Protein AF-A0A970XVB3-F1 (afdb_monomer)

Solvent-accessible surface area (backbone atoms only — not comparable to full-atom values): 9659 Å² total; per-residue (Å²): 111,74,56,43,78,69,25,50,72,41,44,72,73,45,61,89,85,42,56,71,61,54,51,52,35,52,51,44,24,73,74,69,75,44,43,60,65,70,60,77,75,90,72,83,69,67,99,52,98,75,75,55,73,45,78,40,66,60,68,68,61,43,51,53,51,50,45,50,49,49,54,46,42,54,75,75,38,48,50,60,55,37,53,58,39,48,77,71,47,30,77,76,34,91,58,68,32,67,34,86,47,48,40,34,36,51,36,32,75,71,66,78,41,52,68,70,54,27,49,54,50,34,32,54,51,48,55,57,48,51,53,49,49,59,63,58,54,62,78,52,78,87,37,51,76,40,58,69,87,44,84,63,48,69,56,55,50,30,49,74,58,70,66,59,131

Radius of gyration: 21.3 Å; Cα contacts (8 Å, |Δi|>4): 127; chains: 1; bounding box: 53×34×57 Å

Mean predicted aligned error: 7.41 Å

Sequence (165 aa):
RRLGEYDPAAAERIDARNGRRIVRALEVIAVTGEPFSAQLPEQEEWWRPTAVVLVERERAELVAALDARVVEMWRDGLVAETAALVEAGLQEASTAGKAIGYAQAARQLRGECTEAEAIAEAQLLTRKYARRQVSWFRRYDAALRLPAGEPLGAERVLDFAGLAG

Nearest PDB structures (foldseek):
  3d3q-assembly2_B  TM=6.680E-01  e=9.298E-08  Staphylococcus epidermidis ATCC 12228
  3d3q-assembly1_A  TM=6.468E-01  e=1.108E-07  Staphylococcus epidermidis ATCC 12228
  2zm5-assembly1_A  TM=8.422E-01  e=1.215E-06  Escherichia coli K-12
  3exa-assembly1_A  TM=6.823E-01  e=1.215E-06  Halalkalibacterium halodurans
  2qgn-assembly1_A  TM=7.561E-01  e=2.944E-04  Halalkalibacterium halodurans C-125

Secondary structure (DSSP, 8-state):
-HHHHH-HHHHHHS-TT-HHHHHHHHHHHHHHSS-TT---------SS----EEEE--HHHHHHHHHHHHHHHHHTTHHHHHHHHHHTTTTT-TTGGGSTTHHHHHHHHTTSS-HHHHHHHHHHHHHHHHHHHHHHHTT-TTSEEEETT-TTHHHHHHHHTT---

Foldseek 3Di:
DVLCVQAVPQVVVDDPVPVVSSVVQVVCCVVPVHGSVVDDPPPVDDPDQDAAAAADEDLVVVLVVLLVVLVVCVVVQLLVVLVVVVVVVQCVDPPRCPDQSSVLSVCCVVVVDPPVVSSVVSSVVSSVVVVVVVVVCVVCPVHHYHYVPDPCPVVVSCVSSVNDD

Structure (mmCIF, N/CA/C/O backbone):
data_AF-A0A970XVB3-F1
#
_entry.id   AF-A0A970XVB3-F1
#
loop_
_atom_site.group_PDB
_atom_site.id
_atom_site.type_symbol
_atom_site.label_atom_id
_atom_site.label_alt_id
_atom_site.label_comp_id
_atom_site.label_asym_id
_atom_site.label_entity_id
_atom_site.label_seq_id
_atom_site.pdbx_PDB_ins_code
_atom_site.Cartn_x
_atom_site.Cartn_y
_atom_site.Cartn_z
_atom_site.occupancy
_atom_site.B_iso_or_equiv
_atom_site.auth_seq_id
_atom_site.auth_comp_id
_atom_site.auth_asym_id
_atom_site.auth_atom_id
_atom_site.pdbx_PDB_model_num
ATOM 1 N N . ARG A 1 1 ? 30.795 -0.927 8.601 1.00 66.44 1 ARG A N 1
ATOM 2 C CA . ARG A 1 1 ? 32.142 -1.487 8.874 1.00 66.44 1 ARG A CA 1
ATOM 3 C C . ARG A 1 1 ? 32.195 -2.949 8.473 1.00 66.44 1 ARG A C 1
ATOM 5 O O . ARG A 1 1 ? 32.679 -3.176 7.384 1.00 66.44 1 ARG A O 1
ATOM 12 N N . ARG A 1 2 ? 31.565 -3.879 9.207 1.00 83.31 2 ARG A N 1
ATOM 13 C CA . ARG A 1 2 ? 31.610 -5.321 8.888 1.00 83.31 2 ARG A CA 1
ATOM 14 C C . ARG A 1 2 ? 31.263 -5.672 7.433 1.00 83.31 2 ARG A C 1
ATOM 16 O O . ARG A 1 2 ? 32.036 -6.364 6.805 1.00 83.31 2 ARG A O 1
ATOM 23 N N . LEU A 1 3 ? 30.177 -5.143 6.855 1.00 86.56 3 LEU A N 1
ATOM 24 C CA . LEU A 1 3 ? 29.839 -5.414 5.443 1.00 86.56 3 LEU A CA 1
ATOM 25 C C . LEU A 1 3 ? 30.962 -5.037 4.460 1.00 86.56 3 LEU A C 1
ATOM 27 O O . LEU A 1 3 ? 31.175 -5.763 3.505 1.00 86.56 3 LEU A O 1
ATOM 31 N N . GLY A 1 4 ? 31.708 -3.959 4.712 1.00 87.50 4 GLY A N 1
ATOM 32 C CA . GLY A 1 4 ? 32.789 -3.526 3.820 1.00 87.50 4 GLY A CA 1
ATOM 33 C C . GLY A 1 4 ? 34.010 -4.445 3.828 1.00 87.50 4 GLY A C 1
ATOM 34 O O . GLY A 1 4 ? 34.802 -4.381 2.902 1.00 87.50 4 GLY A O 1
ATOM 35 N N . GLU A 1 5 ? 34.157 -5.307 4.837 1.00 89.69 5 GLU A N 1
ATOM 36 C CA . GLU A 1 5 ? 35.227 -6.314 4.882 1.00 89.69 5 GLU A CA 1
ATOM 37 C C . GLU A 1 5 ? 34.922 -7.503 3.963 1.00 89.69 5 GLU A C 1
ATOM 39 O O . GLU A 1 5 ? 35.840 -8.109 3.423 1.00 89.69 5 GLU A O 1
ATOM 44 N N . TYR A 1 6 ? 33.637 -7.821 3.773 1.00 87.00 6 TYR A N 1
ATOM 45 C CA . TYR A 1 6 ? 33.192 -8.967 2.974 1.00 87.00 6 TYR A CA 1
ATOM 46 C C . TYR A 1 6 ? 32.687 -8.565 1.583 1.00 87.00 6 TYR A C 1
ATOM 48 O O . TYR A 1 6 ? 32.722 -9.368 0.659 1.00 87.00 6 TYR A O 1
ATOM 56 N N . ASP A 1 7 ? 32.191 -7.336 1.432 1.00 90.25 7 ASP A N 1
ATOM 57 C CA . ASP A 1 7 ? 31.615 -6.823 0.193 1.00 90.25 7 ASP A CA 1
ATOM 58 C C . ASP A 1 7 ? 31.683 -5.280 0.135 1.00 90.25 7 ASP A C 1
ATOM 60 O O . ASP A 1 7 ? 30.708 -4.584 0.467 1.00 90.25 7 ASP A O 1
ATOM 64 N N . PRO A 1 8 ? 32.836 -4.715 -0.278 1.00 90.62 8 PRO A N 1
ATOM 65 C CA . PRO A 1 8 ? 33.020 -3.270 -0.414 1.00 90.62 8 PRO A CA 1
ATOM 66 C C . PRO A 1 8 ? 31.982 -2.620 -1.340 1.00 90.62 8 PRO A C 1
ATOM 68 O O . PRO A 1 8 ? 31.418 -1.577 -1.007 1.00 90.62 8 PRO A O 1
ATOM 71 N N . ALA A 1 9 ? 31.652 -3.275 -2.457 1.00 88.75 9 ALA A N 1
ATOM 72 C CA . ALA A 1 9 ? 30.703 -2.761 -3.443 1.00 88.75 9 ALA A CA 1
ATOM 73 C C . ALA A 1 9 ? 29.264 -2.693 -2.900 1.00 88.75 9 ALA A C 1
ATOM 75 O O . ALA A 1 9 ? 28.502 -1.778 -3.227 1.00 88.75 9 ALA A O 1
ATOM 76 N N . ALA A 1 10 ? 28.839 -3.644 -2.064 1.00 86.62 10 ALA A N 1
ATOM 77 C CA . ALA A 1 10 ? 27.567 -3.523 -1.353 1.00 86.62 10 ALA A CA 1
ATOM 78 C C . ALA A 1 10 ? 27.622 -2.470 -0.239 1.00 86.62 10 ALA A C 1
ATOM 80 O O . ALA A 1 10 ? 26.633 -1.765 -0.037 1.00 86.62 10 ALA A O 1
ATOM 81 N N . ALA A 1 11 ? 28.750 -2.332 0.464 1.00 89.25 11 ALA A N 1
ATOM 82 C CA . ALA A 1 11 ? 28.916 -1.335 1.520 1.00 89.25 11 ALA A CA 1
ATOM 83 C C . ALA A 1 11 ? 28.856 0.114 1.005 1.00 89.25 11 ALA A C 1
ATOM 85 O O . ALA A 1 11 ? 28.348 0.976 1.717 1.00 89.25 11 ALA A O 1
ATOM 86 N N . GLU A 1 12 ? 29.313 0.374 -0.222 1.00 89.50 12 GLU A N 1
ATOM 87 C CA . GLU A 1 12 ? 29.171 1.681 -0.879 1.00 89.50 12 GLU A CA 1
ATOM 88 C C . GLU A 1 12 ? 27.731 1.957 -1.336 1.00 89.50 12 GLU A C 1
ATOM 90 O O . GLU A 1 12 ? 27.226 3.069 -1.186 1.00 89.50 12 GLU A O 1
ATOM 95 N N . ARG A 1 13 ? 27.032 0.941 -1.862 1.00 85.75 13 ARG A N 1
ATOM 96 C CA . ARG A 1 13 ? 25.658 1.092 -2.380 1.00 85.75 13 ARG A CA 1
ATOM 97 C C . ARG A 1 13 ? 24.584 1.142 -1.290 1.00 85.75 13 ARG A C 1
ATOM 99 O O . ARG A 1 13 ? 23.497 1.679 -1.516 1.00 85.75 13 ARG A O 1
ATOM 106 N N . ILE A 1 14 ? 24.819 0.521 -0.136 1.00 86.44 14 ILE A N 1
ATOM 107 C CA . ILE A 1 14 ? 23.838 0.424 0.951 1.00 86.44 14 ILE A CA 1
ATOM 108 C C . ILE A 1 14 ? 24.101 1.528 1.980 1.00 86.44 14 ILE A C 1
ATOM 110 O O . ILE A 1 14 ? 25.112 1.505 2.672 1.00 86.44 14 ILE A O 1
ATOM 114 N N . ASP A 1 15 ? 23.143 2.452 2.146 1.00 86.75 15 ASP A N 1
ATOM 115 C CA . ASP A 1 15 ? 23.198 3.471 3.208 1.00 86.75 15 ASP A CA 1
ATOM 116 C C . ASP A 1 15 ? 23.415 2.802 4.577 1.00 86.75 15 ASP A C 1
ATOM 118 O O . ASP A 1 15 ? 22.670 1.894 4.962 1.00 86.75 15 ASP A O 1
ATOM 122 N N . ALA A 1 16 ? 24.418 3.275 5.324 1.00 86.62 16 ALA A N 1
ATOM 123 C CA . ALA A 1 16 ? 24.820 2.729 6.619 1.00 86.62 16 ALA A CA 1
ATOM 124 C C . ALA A 1 16 ? 23.687 2.708 7.668 1.00 86.62 16 ALA A C 1
ATOM 126 O O . ALA A 1 16 ? 23.737 1.929 8.620 1.00 86.62 16 ALA A O 1
ATOM 127 N N . ARG A 1 17 ? 22.653 3.539 7.498 1.00 89.25 17 ARG A N 1
ATOM 128 C CA . ARG A 1 17 ? 21.462 3.596 8.360 1.00 89.25 17 ARG A CA 1
ATOM 129 C C . ARG A 1 17 ? 20.417 2.542 7.992 1.00 89.25 17 ARG A C 1
ATOM 131 O O . ARG A 1 17 ? 19.486 2.305 8.758 1.00 89.25 17 ARG A O 1
ATOM 138 N N . ASN A 1 18 ? 20.548 1.881 6.842 1.00 86.44 18 ASN A N 1
ATOM 139 C CA . ASN A 1 18 ? 19.637 0.830 6.403 1.00 86.44 18 ASN A CA 1
ATOM 140 C C . ASN A 1 18 ? 20.049 -0.534 6.979 1.00 86.44 18 ASN A C 1
ATOM 142 O O . ASN A 1 18 ? 20.464 -1.442 6.255 1.00 86.44 18 ASN A O 1
ATOM 146 N N . GLY A 1 19 ? 19.902 -0.681 8.300 1.00 89.75 19 GLY A N 1
ATOM 147 C CA . GLY A 1 19 ? 20.294 -1.891 9.031 1.00 89.75 19 GLY A CA 1
ATOM 148 C C . GLY A 1 19 ? 19.698 -3.174 8.446 1.00 89.75 19 GLY A C 1
ATOM 149 O O . GLY A 1 19 ? 20.396 -4.175 8.327 1.00 89.75 19 GLY A O 1
ATOM 150 N N . ARG A 1 20 ? 18.447 -3.130 7.968 1.00 86.50 20 ARG A N 1
ATOM 151 C CA . ARG A 1 20 ? 17.793 -4.277 7.319 1.00 86.50 20 ARG A CA 1
ATOM 152 C C . ARG A 1 20 ? 18.531 -4.735 6.056 1.00 86.50 20 ARG A C 1
ATOM 154 O O . ARG A 1 20 ? 18.709 -5.934 5.869 1.00 86.50 20 ARG A O 1
ATOM 161 N N . ARG A 1 21 ? 18.951 -3.808 5.184 1.00 86.56 21 ARG A N 1
ATOM 162 C CA . ARG A 1 21 ? 19.726 -4.160 3.980 1.00 86.56 21 ARG A CA 1
ATOM 163 C C . ARG A 1 21 ? 21.119 -4.678 4.328 1.00 86.56 21 ARG A C 1
ATOM 165 O O . ARG A 1 21 ? 21.567 -5.622 3.692 1.00 86.56 21 ARG A O 1
ATOM 172 N N . ILE A 1 22 ? 21.767 -4.100 5.339 1.00 91.25 22 ILE A N 1
ATOM 173 C CA . ILE A 1 22 ? 23.092 -4.542 5.798 1.00 91.25 22 ILE 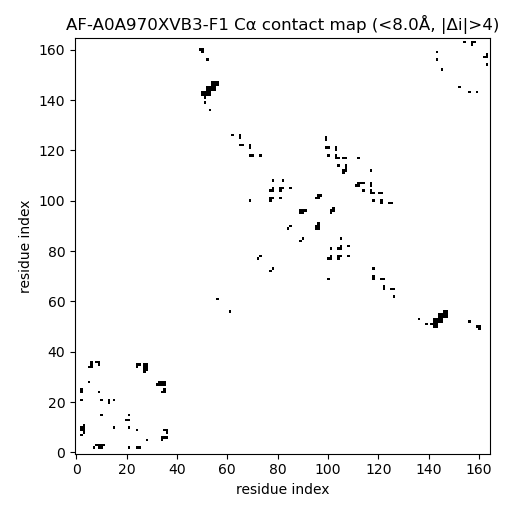A CA 1
ATOM 174 C C . ILE A 1 22 ? 23.028 -5.974 6.333 1.00 91.25 22 ILE A C 1
ATOM 176 O O . ILE A 1 22 ? 23.832 -6.809 5.930 1.00 91.25 22 ILE A O 1
ATOM 180 N N . VAL A 1 23 ? 22.056 -6.269 7.202 1.00 90.50 23 VAL A N 1
ATOM 181 C CA . VAL A 1 23 ? 21.844 -7.622 7.734 1.00 90.50 23 VAL A CA 1
ATOM 182 C C . VAL A 1 23 ? 21.565 -8.597 6.596 1.00 90.50 23 VAL A C 1
ATOM 184 O O . VAL A 1 23 ? 22.230 -9.620 6.518 1.00 90.50 23 VAL A O 1
ATOM 187 N N . ARG A 1 24 ? 20.682 -8.246 5.649 1.00 87.50 24 ARG A N 1
ATOM 188 C CA . ARG A 1 24 ? 20.390 -9.113 4.500 1.00 87.50 24 ARG A CA 1
ATOM 189 C C . ARG A 1 24 ? 21.622 -9.408 3.641 1.00 87.50 24 ARG A C 1
ATOM 191 O O . ARG A 1 24 ? 21.780 -10.534 3.182 1.00 87.50 24 ARG A O 1
ATOM 198 N N . ALA A 1 25 ? 22.478 -8.414 3.415 1.00 88.62 25 ALA A N 1
ATOM 199 C CA . ALA A 1 25 ? 23.712 -8.611 2.663 1.00 88.62 25 ALA A CA 1
ATOM 200 C C . ALA A 1 25 ? 24.654 -9.588 3.381 1.00 88.62 25 ALA A C 1
ATOM 202 O O . ALA A 1 25 ? 25.143 -10.533 2.772 1.00 88.62 25 ALA A O 1
ATOM 203 N N . LEU A 1 26 ? 24.828 -9.420 4.694 1.00 91.69 26 LEU A N 1
ATOM 204 C CA . LEU A 1 26 ? 25.633 -10.326 5.514 1.00 91.69 26 LEU A CA 1
ATOM 205 C C . LEU A 1 26 ? 25.035 -11.741 5.605 1.00 91.69 26 LEU A C 1
ATOM 207 O O . LEU A 1 26 ? 25.793 -12.702 5.593 1.00 91.69 26 LEU A O 1
ATOM 211 N N . GLU A 1 27 ? 23.707 -11.889 5.664 1.00 90.00 27 GLU A N 1
ATOM 212 C CA . GLU A 1 27 ? 23.026 -13.196 5.620 1.00 90.00 27 GLU A CA 1
ATOM 213 C C . GLU A 1 27 ? 23.320 -13.944 4.317 1.00 90.00 27 GLU A C 1
ATOM 215 O O . GLU A 1 27 ? 23.629 -15.131 4.347 1.00 90.00 27 GLU A O 1
ATOM 220 N N . VAL A 1 28 ? 23.234 -13.257 3.173 1.00 87.75 28 VAL A N 1
ATOM 221 C CA . VAL A 1 28 ? 23.519 -13.850 1.857 1.00 87.75 28 VAL A CA 1
ATOM 222 C C . VAL A 1 28 ? 24.969 -14.312 1.790 1.00 87.75 28 VAL A C 1
ATOM 224 O O . VAL A 1 28 ? 25.211 -15.457 1.419 1.00 87.75 28 VAL A O 1
ATOM 227 N N . ILE A 1 29 ? 25.910 -13.470 2.223 1.00 91.12 29 ILE A N 1
ATOM 228 C CA . ILE A 1 29 ? 27.338 -13.813 2.273 1.00 91.12 29 ILE A CA 1
ATOM 229 C C . ILE A 1 29 ? 27.571 -15.019 3.187 1.00 91.12 29 ILE A C 1
ATOM 231 O O . ILE A 1 29 ? 28.269 -15.954 2.813 1.00 91.12 29 ILE A O 1
ATOM 235 N N . ALA A 1 30 ? 26.952 -15.041 4.369 1.00 91.12 30 ALA A N 1
ATOM 236 C CA . ALA A 1 30 ? 27.111 -16.139 5.319 1.00 91.12 30 ALA A CA 1
ATOM 237 C C . ALA A 1 30 ? 26.553 -17.476 4.798 1.00 91.12 30 ALA A C 1
ATOM 239 O O . ALA A 1 30 ? 27.098 -18.524 5.127 1.00 91.12 30 ALA A O 1
ATOM 240 N N . VAL A 1 31 ? 25.472 -17.448 4.009 1.00 89.12 31 VAL A N 1
ATOM 241 C CA . VAL A 1 31 ? 24.834 -18.655 3.454 1.00 89.12 31 VAL A CA 1
ATOM 242 C C . VAL A 1 31 ? 25.525 -19.141 2.181 1.00 89.12 31 VAL A C 1
ATOM 244 O O . VAL A 1 31 ? 25.662 -20.344 1.985 1.00 89.12 31 VAL A O 1
ATOM 247 N N . THR A 1 32 ? 25.917 -18.223 1.300 1.00 86.69 32 THR A N 1
ATOM 248 C CA . THR A 1 32 ? 26.418 -18.561 -0.043 1.00 86.69 32 THR A CA 1
ATOM 249 C C . THR A 1 32 ? 27.941 -18.591 -0.131 1.00 86.69 32 THR A C 1
ATOM 251 O O . THR A 1 32 ? 28.470 -19.224 -1.035 1.00 86.69 32 THR A O 1
ATOM 254 N N . GLY A 1 33 ? 28.645 -17.915 0.782 1.00 87.44 33 GLY A N 1
ATOM 255 C CA . GLY A 1 33 ? 30.084 -17.652 0.685 1.00 87.44 33 GLY A CA 1
ATOM 256 C C . GLY A 1 33 ? 30.450 -16.556 -0.324 1.00 87.44 33 GLY A C 1
ATOM 257 O O . GLY A 1 33 ? 31.592 -16.105 -0.332 1.00 87.44 33 GLY A O 1
ATOM 258 N N . GLU A 1 34 ? 29.490 -16.097 -1.128 1.00 86.69 34 GLU A N 1
ATOM 259 C CA . GLU A 1 34 ? 29.689 -15.128 -2.203 1.00 86.69 34 GLU A CA 1
ATOM 260 C C . GLU A 1 34 ? 29.306 -13.704 -1.761 1.00 86.69 34 GLU A C 1
ATOM 262 O O . GLU A 1 34 ? 28.397 -13.533 -0.937 1.00 86.69 34 GLU A O 1
ATOM 267 N N . PRO A 1 35 ? 29.946 -12.651 -2.312 1.00 85.69 35 PRO A N 1
ATOM 268 C CA . PRO A 1 35 ? 29.548 -11.269 -2.061 1.00 85.69 35 PRO A CA 1
ATOM 269 C C . PRO A 1 35 ? 28.063 -11.035 -2.381 1.00 85.69 35 PRO A C 1
ATOM 271 O O . PRO A 1 35 ? 27.551 -11.488 -3.403 1.00 85.69 35 PRO A O 1
ATOM 274 N N . PHE A 1 36 ? 27.360 -10.246 -1.562 1.00 81.94 36 PHE A N 1
ATOM 275 C CA . PHE A 1 36 ? 25.981 -9.829 -1.857 1.00 81.94 36 PHE A CA 1
ATOM 276 C C . PHE A 1 36 ? 25.881 -9.048 -3.177 1.00 81.94 36 PHE A C 1
ATOM 278 O O . PHE A 1 36 ? 24.828 -9.013 -3.808 1.00 81.94 36 PHE A O 1
ATOM 285 N N . SER A 1 37 ? 26.967 -8.397 -3.586 1.00 80.56 37 SER A N 1
ATOM 286 C CA . SER A 1 37 ? 27.135 -7.693 -4.849 1.00 80.56 37 SER A CA 1
ATOM 287 C C . SER A 1 37 ? 27.374 -8.599 -6.049 1.00 80.56 37 SER A C 1
ATOM 289 O O . SER A 1 37 ? 27.179 -8.121 -7.163 1.00 80.56 37 SER A O 1
ATOM 291 N N . ALA A 1 38 ? 27.690 -9.884 -5.856 1.00 70.62 38 ALA A N 1
ATOM 292 C CA . ALA A 1 38 ? 27.875 -10.869 -6.924 1.00 70.62 38 ALA A CA 1
ATOM 293 C C . ALA A 1 38 ? 26.542 -11.318 -7.566 1.00 70.62 38 ALA A C 1
ATOM 295 O O . ALA A 1 38 ? 26.402 -12.454 -8.012 1.00 70.62 38 ALA A O 1
ATOM 296 N N . GLN A 1 39 ? 25.528 -10.444 -7.578 1.00 63.78 39 GLN A N 1
ATOM 297 C CA . GLN A 1 39 ? 24.205 -10.752 -8.113 1.00 63.78 39 GLN A CA 1
ATOM 298 C C . GLN A 1 39 ? 24.277 -11.196 -9.577 1.00 63.78 39 GLN A C 1
ATOM 300 O O . GLN A 1 39 ? 25.065 -10.679 -10.368 1.00 63.78 39 GLN A O 1
ATOM 305 N N . LEU A 1 40 ? 23.384 -12.140 -9.897 1.00 51.84 40 LEU A N 1
ATOM 306 C CA . LEU A 1 40 ? 23.006 -12.550 -11.247 1.00 51.84 40 LEU A CA 1
ATOM 307 C C . LEU A 1 40 ? 22.840 -11.328 -12.172 1.00 51.84 40 LEU A C 1
ATOM 309 O O . LEU A 1 40 ? 22.436 -10.268 -11.681 1.00 51.84 40 LEU A O 1
ATOM 313 N N . PRO A 1 41 ? 23.118 -11.482 -13.484 1.00 53.97 41 PRO A N 1
ATOM 314 C CA . PRO A 1 41 ? 22.965 -10.410 -14.460 1.00 53.97 41 PRO A CA 1
ATOM 315 C C . PRO A 1 41 ?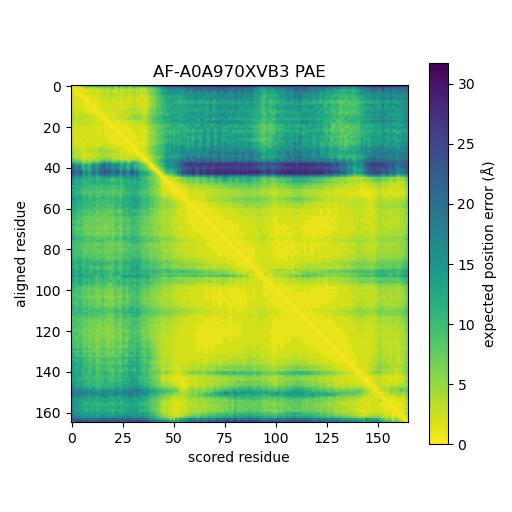 21.607 -9.715 -14.315 1.00 53.97 41 PRO A C 1
ATOM 317 O O . PRO A 1 41 ? 20.641 -10.330 -13.856 1.00 53.97 41 PRO A O 1
ATOM 320 N N . GLU A 1 42 ? 21.516 -8.454 -14.747 1.00 60.97 42 GLU A N 1
ATOM 321 C CA . GLU A 1 42 ? 20.233 -7.816 -15.062 1.00 60.97 42 GLU A CA 1
ATOM 322 C C . GLU A 1 42 ? 19.567 -8.631 -16.177 1.00 60.97 42 GLU A C 1
ATOM 324 O O . GLU A 1 42 ? 19.669 -8.327 -17.359 1.00 60.97 42 GLU A O 1
ATOM 329 N N . GLN A 1 43 ? 18.959 -9.760 -15.823 1.00 56.78 43 GLN A N 1
ATOM 330 C CA . GLN A 1 43 ? 18.202 -10.555 -16.761 1.00 56.78 43 GLN A CA 1
ATOM 331 C C . GLN A 1 43 ? 16.862 -9.839 -16.909 1.00 56.78 43 GLN A C 1
ATOM 333 O O . GLN A 1 43 ? 15.916 -10.069 -16.158 1.00 56.78 43 GLN A O 1
ATOM 338 N N . GLU A 1 44 ? 16.831 -8.896 -17.848 1.00 66.00 44 GLU A N 1
ATOM 339 C CA . GLU A 1 44 ? 15.643 -8.143 -18.260 1.00 66.00 44 GLU A CA 1
ATOM 340 C C . GLU A 1 44 ? 14.670 -8.987 -19.099 1.00 66.00 44 GLU A C 1
ATOM 342 O O . GLU A 1 44 ? 13.645 -8.489 -19.561 1.00 66.00 44 GLU A O 1
ATOM 347 N N . GLU A 1 45 ? 14.949 -10.278 -19.287 1.00 73.81 45 GLU A N 1
ATOM 348 C CA . GLU A 1 45 ? 14.056 -11.181 -19.997 1.00 73.81 45 GLU A CA 1
ATOM 349 C C . GLU A 1 45 ? 13.123 -11.905 -19.032 1.00 73.81 45 GLU A C 1
ATOM 351 O O . GLU A 1 45 ? 13.518 -12.714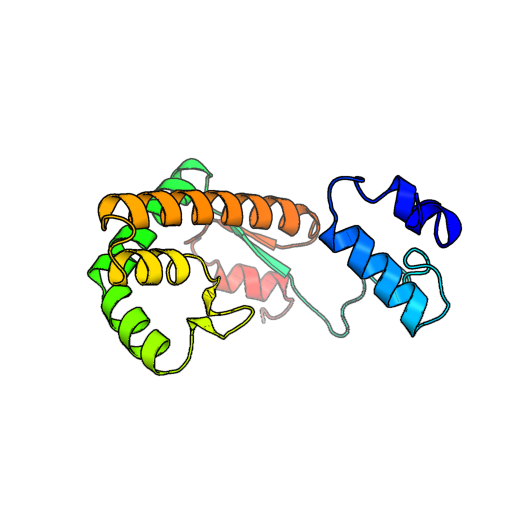 -18.188 1.00 73.81 45 GLU A O 1
ATOM 356 N N . TRP A 1 46 ? 11.837 -11.614 -19.188 1.00 83.62 46 TRP A N 1
ATOM 357 C CA . TRP A 1 46 ? 10.772 -12.380 -18.568 1.00 83.62 46 TRP A CA 1
ATOM 358 C C . TRP A 1 46 ? 10.841 -13.842 -19.019 1.00 83.62 46 TRP A C 1
ATOM 360 O O . TRP A 1 46 ? 11.054 -14.129 -20.192 1.00 83.62 46 TRP A O 1
ATOM 370 N N . TRP A 1 47 ? 10.543 -14.775 -18.111 1.00 88.62 47 TRP A N 1
ATOM 371 C CA . TRP A 1 47 ? 10.452 -16.218 -18.403 1.00 88.62 47 TRP A CA 1
ATOM 372 C C . TRP A 1 47 ? 9.529 -16.564 -19.594 1.00 88.62 47 TRP A C 1
ATOM 374 O O . TRP A 1 47 ? 9.634 -17.633 -20.190 1.00 88.62 47 TRP A O 1
ATOM 384 N N . ARG A 1 48 ? 8.582 -15.681 -19.918 1.00 89.12 48 ARG A N 1
ATOM 385 C CA . ARG A 1 48 ? 7.613 -15.826 -21.009 1.00 89.12 48 ARG A CA 1
ATOM 386 C C . ARG A 1 48 ? 7.266 -14.456 -21.596 1.00 89.12 48 ARG A C 1
ATOM 388 O O . ARG A 1 48 ? 7.438 -13.462 -20.880 1.00 89.12 48 ARG A O 1
ATOM 395 N N . PRO A 1 49 ? 6.692 -14.391 -22.815 1.00 88.88 49 PRO A N 1
ATOM 396 C CA . PRO A 1 49 ? 6.127 -13.155 -23.350 1.00 88.88 49 PRO A CA 1
ATOM 397 C C . PRO A 1 49 ? 5.241 -12.472 -22.304 1.00 88.88 49 PRO A C 1
ATOM 399 O O . PRO A 1 49 ? 4.325 -13.086 -21.754 1.00 88.88 49 PRO A O 1
ATOM 402 N N . THR A 1 50 ? 5.584 -11.232 -21.963 1.00 89.94 50 THR A N 1
ATOM 403 C CA . THR A 1 50 ? 4.968 -10.493 -20.860 1.00 89.94 50 THR A CA 1
ATOM 404 C C . THR A 1 50 ? 4.736 -9.055 -21.294 1.00 89.94 50 THR A C 1
ATOM 406 O O . THR A 1 50 ? 5.679 -8.352 -21.645 1.00 89.94 50 THR A O 1
ATOM 409 N N . ALA A 1 51 ? 3.482 -8.616 -21.226 1.00 91.69 51 ALA A N 1
ATOM 410 C CA . ALA A 1 51 ? 3.101 -7.220 -21.379 1.00 91.69 51 ALA A CA 1
ATOM 411 C C . ALA A 1 51 ? 2.954 -6.589 -19.989 1.00 91.69 51 ALA A C 1
ATOM 413 O O . ALA A 1 51 ? 2.226 -7.107 -19.139 1.00 91.69 51 ALA A O 1
ATOM 414 N N . VAL A 1 52 ? 3.642 -5.472 -19.749 1.00 93.81 52 VAL A N 1
ATOM 415 C CA . VAL A 1 52 ? 3.484 -4.688 -18.517 1.00 93.81 52 VAL A CA 1
ATOM 416 C C . VAL A 1 52 ? 2.566 -3.511 -18.810 1.00 93.81 52 VAL A C 1
ATOM 418 O O . VAL A 1 52 ? 2.820 -2.738 -19.731 1.00 93.81 52 VAL A O 1
ATOM 421 N N . VAL A 1 53 ? 1.514 -3.366 -18.006 1.00 94.88 53 VAL A N 1
ATOM 422 C CA . VAL A 1 53 ? 0.557 -2.261 -18.102 1.00 94.88 53 VAL A CA 1
ATOM 423 C C . VAL A 1 53 ? 0.534 -1.519 -16.772 1.00 94.88 53 VAL A C 1
ATOM 425 O O . VAL A 1 53 ? 0.414 -2.135 -15.712 1.00 94.88 53 VAL A O 1
ATOM 428 N N . LEU A 1 54 ? 0.646 -0.195 -16.822 1.00 94.94 54 LEU A N 1
ATOM 429 C CA . LEU A 1 54 ? 0.575 0.692 -15.668 1.00 94.94 54 LEU A CA 1
ATOM 430 C C . LEU A 1 54 ? -0.684 1.549 -15.769 1.00 94.94 54 LEU A C 1
ATOM 432 O O . LEU A 1 54 ? -0.830 2.347 -16.692 1.00 94.94 54 LEU A O 1
ATOM 436 N N . VAL A 1 55 ? -1.582 1.389 -14.797 1.00 93.50 55 VAL A N 1
ATOM 437 C CA . VAL A 1 55 ? -2.772 2.234 -14.668 1.00 93.50 55 VAL A CA 1
ATOM 438 C C . VAL A 1 55 ? -2.449 3.411 -13.757 1.00 93.50 55 VAL A C 1
ATOM 440 O O . VAL A 1 55 ? -2.034 3.225 -12.611 1.00 93.50 55 VAL A O 1
ATOM 443 N N . GLU A 1 56 ? -2.643 4.622 -14.260 1.00 93.00 56 GLU A N 1
ATOM 444 C CA . GLU A 1 56 ? -2.181 5.852 -13.628 1.00 93.00 56 GLU A CA 1
ATOM 445 C C . GLU A 1 56 ? -3.338 6.809 -13.345 1.00 93.00 56 GLU A C 1
ATOM 447 O O . GLU A 1 56 ? -4.352 6.837 -14.035 1.00 93.00 56 GLU A O 1
ATOM 452 N N . ARG A 1 57 ? -3.192 7.614 -12.299 1.00 93.31 57 ARG A N 1
ATOM 453 C CA . ARG A 1 57 ? -4.075 8.744 -12.000 1.00 93.31 57 ARG A CA 1
ATOM 454 C C . ARG A 1 57 ? -3.219 9.975 -11.788 1.00 93.31 57 ARG A C 1
ATOM 456 O O . ARG A 1 57 ? -2.069 9.853 -11.351 1.00 93.31 57 ARG A O 1
ATOM 463 N N . GLU A 1 58 ? -3.788 11.147 -12.045 1.00 93.06 58 GLU A N 1
ATOM 464 C CA . GLU A 1 58 ? -3.164 12.397 -11.622 1.00 93.06 58 GLU A CA 1
ATOM 465 C C . GLU A 1 58 ? -2.962 12.360 -10.096 1.00 93.06 58 GLU A C 1
ATOM 467 O O . GLU A 1 58 ? -3.701 11.709 -9.351 1.00 93.06 58 GLU A O 1
ATOM 472 N N . ARG A 1 59 ? -1.887 12.981 -9.610 1.00 91.44 59 ARG A N 1
ATOM 473 C CA . ARG A 1 59 ? -1.455 12.858 -8.221 1.00 91.44 59 ARG A CA 1
ATOM 474 C C . ARG A 1 59 ? -2.508 13.363 -7.233 1.00 91.44 59 ARG A C 1
ATOM 476 O O . ARG A 1 59 ? -2.673 12.729 -6.190 1.00 91.44 59 ARG A O 1
ATOM 483 N N . ALA A 1 60 ? -3.156 14.495 -7.493 1.00 93.62 60 ALA A N 1
ATOM 484 C CA . ALA A 1 60 ? -4.187 15.036 -6.613 1.00 93.62 60 ALA A CA 1
ATOM 485 C C . ALA A 1 60 ? -5.418 14.121 -6.585 1.00 93.62 60 ALA A C 1
ATOM 487 O O . ALA A 1 60 ? -5.900 13.793 -5.500 1.00 93.62 60 ALA A O 1
ATOM 488 N N . GLU A 1 61 ? -5.850 13.620 -7.744 1.00 95.19 61 GLU A N 1
ATOM 489 C CA . GLU A 1 61 ? -6.949 12.649 -7.843 1.00 95.19 61 GLU A CA 1
ATOM 490 C C . GLU A 1 61 ? -6.634 11.335 -7.117 1.00 95.19 61 GLU A C 1
ATOM 492 O O . GLU A 1 61 ? -7.471 10.795 -6.390 1.00 95.19 61 GLU A O 1
ATOM 497 N N . LEU A 1 62 ? -5.407 10.824 -7.272 1.00 95.25 62 LEU A N 1
ATOM 498 C CA . LEU A 1 62 ? -4.949 9.619 -6.589 1.00 95.25 62 LEU A CA 1
ATOM 499 C C . LEU A 1 62 ? -4.971 9.808 -5.073 1.00 95.25 62 LEU A C 1
ATOM 501 O O . LEU A 1 62 ? -5.477 8.950 -4.359 1.00 95.25 62 LEU A O 1
ATOM 505 N N . VAL A 1 63 ? -4.427 10.919 -4.573 1.00 96.06 63 VAL A N 1
ATOM 506 C CA . VAL A 1 63 ? -4.390 11.201 -3.132 1.00 96.06 63 VAL A CA 1
ATOM 507 C C . VAL A 1 63 ? -5.802 11.283 -2.557 1.00 96.06 63 VAL A C 1
ATOM 509 O O . VAL A 1 63 ? -6.071 10.623 -1.556 1.00 96.06 63 VAL A O 1
ATOM 512 N N . ALA A 1 64 ? -6.707 12.014 -3.211 1.00 97.25 64 ALA A N 1
ATOM 513 C CA . ALA A 1 64 ? -8.093 12.126 -2.767 1.00 97.25 64 ALA A CA 1
ATOM 514 C C . ALA A 1 64 ? -8.800 10.759 -2.740 1.00 97.25 64 ALA A C 1
ATOM 516 O O . ALA A 1 64 ? -9.459 10.421 -1.757 1.00 97.25 64 ALA A O 1
ATOM 517 N N . ALA A 1 65 ? -8.611 9.938 -3.778 1.00 96.94 65 ALA A N 1
ATOM 518 C CA . ALA A 1 65 ? -9.201 8.604 -3.850 1.00 96.94 65 ALA A CA 1
ATOM 519 C C . ALA A 1 65 ? -8.651 7.648 -2.777 1.00 96.94 65 ALA A C 1
ATOM 521 O O . ALA A 1 65 ? -9.410 6.868 -2.206 1.00 96.94 65 ALA A O 1
ATOM 522 N N . LEU A 1 66 ? -7.346 7.701 -2.485 1.00 97.81 66 LEU A N 1
ATOM 523 C CA . LEU A 1 66 ? -6.741 6.897 -1.418 1.00 97.81 66 LEU A CA 1
ATOM 524 C C . LEU A 1 66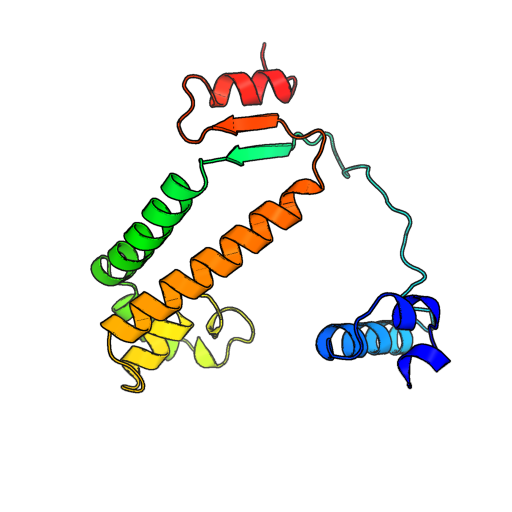 ? -7.289 7.292 -0.045 1.00 97.81 66 LEU A C 1
ATOM 526 O O . LEU A 1 66 ? -7.599 6.418 0.760 1.00 97.81 66 LEU A O 1
ATOM 530 N N . ASP A 1 67 ? -7.425 8.592 0.209 1.00 98.25 67 ASP A N 1
ATOM 531 C CA . ASP A 1 67 ? -7.903 9.096 1.492 1.00 98.25 67 ASP A CA 1
ATOM 532 C C . ASP A 1 67 ? -9.374 8.731 1.728 1.00 98.25 67 ASP A C 1
ATOM 534 O O . ASP A 1 67 ? -9.712 8.257 2.816 1.00 98.25 67 ASP A O 1
ATOM 538 N N . ALA A 1 68 ? -10.216 8.872 0.699 1.00 98.38 68 ALA A N 1
ATOM 539 C CA . ALA A 1 68 ? -11.614 8.446 0.731 1.00 98.38 68 ALA A CA 1
ATOM 540 C C . ALA A 1 68 ? -11.741 6.933 0.954 1.00 98.38 68 ALA A C 1
ATOM 542 O O . ALA A 1 68 ? -12.461 6.505 1.853 1.00 98.38 68 ALA A O 1
ATOM 543 N N . ARG A 1 69 ? -10.964 6.127 0.218 1.00 98.31 69 ARG A N 1
ATOM 544 C CA . ARG A 1 69 ? -10.975 4.664 0.352 1.00 98.31 69 ARG A CA 1
ATOM 545 C C . ARG A 1 69 ? -10.640 4.208 1.770 1.00 98.31 69 ARG A C 1
ATOM 547 O O . ARG A 1 69 ? -11.232 3.253 2.253 1.00 98.31 69 ARG A O 1
ATOM 554 N N . VAL A 1 70 ? -9.688 4.855 2.445 1.00 98.69 70 VAL A N 1
ATOM 555 C CA . VAL A 1 70 ? -9.357 4.494 3.834 1.00 98.69 70 VAL A CA 1
ATOM 556 C C . VAL A 1 70 ? -10.552 4.737 4.757 1.00 98.69 70 VAL A C 1
ATOM 558 O O . VAL A 1 70 ? -10.863 3.876 5.570 1.00 98.69 70 VAL A O 1
ATOM 561 N N . VAL A 1 71 ? -11.260 5.858 4.610 1.00 98.69 71 VAL A N 1
ATOM 562 C CA . VAL A 1 71 ? -12.476 6.122 5.400 1.00 98.69 71 VAL A CA 1
ATOM 563 C C . VAL A 1 71 ? -13.559 5.082 5.099 1.00 98.69 71 VAL A C 1
ATOM 565 O O . VAL A 1 71 ? -14.176 4.550 6.021 1.00 98.69 71 VAL A O 1
ATOM 568 N N . GLU A 1 72 ? -13.753 4.746 3.822 1.00 98.62 72 GLU A N 1
ATOM 569 C CA . GLU A 1 72 ? -14.696 3.707 3.396 1.00 98.62 72 GLU A CA 1
ATOM 570 C C . GLU A 1 72 ? -14.358 2.346 4.002 1.00 98.62 72 GLU A C 1
ATOM 572 O O . GLU A 1 72 ? -15.254 1.682 4.498 1.00 98.62 72 GLU A O 1
ATOM 577 N N . MET A 1 73 ? -13.081 1.956 4.068 1.00 98.50 73 MET A N 1
ATOM 578 C CA . MET A 1 73 ? -12.681 0.694 4.702 1.00 98.50 73 MET A CA 1
ATOM 579 C C . MET A 1 73 ? -13.128 0.616 6.169 1.00 98.50 73 MET A C 1
ATOM 581 O O . MET A 1 73 ? -13.613 -0.426 6.603 1.00 98.50 73 MET A O 1
ATOM 585 N N . TRP A 1 74 ? -12.995 1.704 6.936 1.00 98.56 74 TRP A N 1
ATOM 586 C CA . TRP A 1 74 ? -13.482 1.744 8.320 1.00 98.56 74 TRP A CA 1
ATOM 587 C C . TRP A 1 74 ? -15.002 1.619 8.384 1.00 98.56 74 TRP A C 1
ATOM 589 O O . TRP A 1 74 ? -15.515 0.791 9.138 1.00 98.56 74 TRP A O 1
ATOM 599 N N . ARG A 1 75 ? -15.710 2.391 7.553 1.00 98.38 75 ARG A N 1
ATOM 600 C CA . ARG A 1 75 ? -17.175 2.349 7.451 1.00 98.38 75 ARG A CA 1
ATOM 601 C C . ARG A 1 75 ? -17.687 0.959 7.064 1.00 98.38 75 ARG A C 1
ATOM 603 O O . ARG A 1 75 ? -18.696 0.511 7.599 1.00 98.38 75 ARG A O 1
ATOM 610 N N . ASP A 1 76 ? -16.983 0.285 6.164 1.00 98.38 76 ASP A N 1
ATOM 611 C CA . ASP A 1 76 ? -17.375 -0.997 5.583 1.00 98.38 76 ASP A CA 1
ATOM 612 C C . ASP A 1 76 ? -16.916 -2.197 6.442 1.00 98.38 76 ASP A C 1
ATOM 614 O O . ASP A 1 76 ? -17.084 -3.348 6.047 1.00 98.38 76 ASP A O 1
ATOM 618 N N . GLY A 1 77 ? -16.381 -1.948 7.645 1.00 98.31 77 GLY A N 1
ATOM 619 C CA . GLY A 1 77 ? -16.187 -2.978 8.668 1.00 98.31 77 GLY A CA 1
ATOM 620 C C . GLY A 1 77 ? -14.754 -3.473 8.873 1.00 98.31 77 GLY A C 1
ATOM 621 O O . GLY A 1 77 ? -14.576 -4.507 9.517 1.00 98.31 77 GLY A O 1
ATOM 622 N N . LEU A 1 78 ? -13.724 -2.743 8.421 1.00 98.50 78 LEU A N 1
ATOM 623 C CA . LEU A 1 78 ? -12.314 -3.118 8.638 1.00 98.50 78 LEU A CA 1
ATOM 624 C C . LEU A 1 78 ? -11.987 -3.396 10.115 1.00 98.50 78 LEU A C 1
ATOM 626 O O . LEU A 1 78 ? -11.210 -4.299 10.420 1.00 98.50 78 LEU A O 1
ATOM 630 N N . VAL A 1 79 ? -12.568 -2.632 11.045 1.00 98.44 79 VAL A N 1
ATOM 631 C CA . VAL A 1 79 ? -12.328 -2.817 12.487 1.00 98.44 79 VAL A CA 1
ATOM 632 C C . VAL A 1 79 ? -12.889 -4.158 12.972 1.00 98.44 79 VAL A C 1
ATOM 634 O O . VAL A 1 79 ? -12.205 -4.874 13.701 1.00 98.44 79 VAL A O 1
ATOM 637 N N . ALA A 1 80 ? -14.091 -4.532 12.525 1.00 98.50 80 ALA A N 1
ATOM 638 C CA . ALA A 1 80 ? -14.707 -5.811 12.874 1.00 98.50 80 ALA A CA 1
ATOM 639 C C . ALA A 1 80 ? -13.942 -6.990 12.252 1.00 98.50 80 ALA A C 1
ATOM 641 O O . ALA A 1 80 ? -13.658 -7.970 12.939 1.00 98.50 80 ALA A O 1
ATOM 642 N N . GLU A 1 81 ? -13.535 -6.866 10.985 1.00 98.38 81 GLU A N 1
ATOM 643 C CA . GLU A 1 81 ? -12.676 -7.854 10.324 1.00 98.38 81 GLU A CA 1
ATOM 644 C C . GLU A 1 81 ? -11.344 -8.020 11.072 1.00 98.38 81 GLU A C 1
ATOM 646 O O . GLU A 1 81 ? -10.899 -9.137 11.334 1.00 98.38 81 GLU A O 1
ATOM 651 N N . THR A 1 82 ? -10.728 -6.908 11.483 1.00 98.06 82 THR A N 1
ATOM 652 C CA . THR A 1 82 ? -9.463 -6.931 12.225 1.00 98.06 82 THR A CA 1
ATOM 653 C C . THR A 1 82 ? -9.623 -7.620 13.577 1.00 98.06 82 THR A C 1
ATOM 655 O O . THR A 1 82 ? -8.742 -8.387 13.951 1.00 98.06 82 THR A O 1
ATOM 658 N N . ALA A 1 83 ? -10.728 -7.404 14.296 1.00 98.12 83 ALA A N 1
ATOM 659 C CA . ALA A 1 83 ? -10.980 -8.080 15.569 1.00 98.12 83 ALA A CA 1
ATOM 660 C C . ALA A 1 83 ? -11.016 -9.609 15.399 1.00 98.12 83 ALA A C 1
ATOM 662 O O . ALA A 1 83 ? -10.287 -10.314 16.095 1.00 98.12 83 ALA A O 1
ATOM 663 N N . ALA A 1 84 ? -11.757 -10.105 14.402 1.00 98.06 84 ALA A N 1
ATOM 664 C CA . ALA A 1 84 ? -11.814 -11.536 14.094 1.00 98.06 84 ALA A CA 1
ATOM 665 C C . ALA A 1 84 ? -10.437 -12.107 13.703 1.00 98.06 84 ALA A C 1
ATOM 667 O O . ALA A 1 84 ? -10.069 -13.214 14.093 1.00 98.06 84 ALA A O 1
ATOM 668 N N . LEU A 1 85 ? -9.634 -11.345 12.957 1.00 97.25 85 LEU A N 1
ATOM 669 C CA . LEU A 1 85 ? -8.287 -11.769 12.574 1.00 97.25 85 LEU A CA 1
ATOM 670 C C . LEU A 1 85 ? -7.298 -11.743 13.746 1.00 97.25 85 LEU A C 1
ATOM 672 O O . LEU A 1 85 ? -6.390 -12.572 13.794 1.00 97.25 85 LEU A O 1
ATOM 676 N N . VAL A 1 86 ? -7.450 -10.817 14.695 1.00 96.00 86 VAL A N 1
ATOM 677 C CA . VAL A 1 86 ? -6.646 -10.798 15.926 1.00 96.00 86 VAL A CA 1
ATOM 678 C C . VAL A 1 86 ? -6.888 -12.071 16.733 1.00 96.00 86 VAL A C 1
ATOM 680 O O . VAL A 1 86 ? -5.919 -12.689 17.162 1.00 96.00 86 VAL A O 1
ATOM 683 N N . GLU A 1 87 ? -8.139 -12.519 16.854 1.00 95.44 87 GLU A N 1
ATOM 684 C CA . GLU A 1 87 ? -8.466 -13.812 17.475 1.00 95.44 87 GLU A CA 1
ATOM 685 C C . GLU A 1 87 ? -7.830 -14.998 16.726 1.00 95.44 87 GLU A C 1
ATOM 687 O O . GLU A 1 87 ? -7.447 -15.992 17.341 1.00 95.44 87 GLU A O 1
ATOM 692 N N . ALA A 1 88 ? -7.646 -14.871 15.409 1.00 95.50 88 ALA A N 1
ATOM 693 C CA . ALA A 1 88 ? -6.995 -15.864 14.555 1.00 95.50 88 ALA A CA 1
ATOM 694 C C . ALA A 1 88 ? -5.453 -15.752 14.487 1.00 95.50 88 ALA A C 1
ATOM 696 O O . ALA A 1 88 ? -4.826 -16.444 13.682 1.00 95.50 88 ALA A O 1
ATOM 697 N N . GLY A 1 89 ? -4.822 -14.902 15.303 1.00 94.00 89 GLY A N 1
ATOM 698 C CA . GLY A 1 89 ? -3.360 -14.802 15.390 1.00 94.00 89 GLY A CA 1
ATOM 699 C C . GLY A 1 89 ? -2.708 -13.785 14.438 1.00 94.00 89 GLY A C 1
ATOM 700 O O . GLY A 1 89 ? -1.550 -13.930 14.030 1.00 94.00 89 GLY A O 1
ATOM 701 N N . LEU A 1 90 ? -3.445 -12.750 14.018 1.00 93.44 90 LEU A N 1
ATOM 702 C CA . LEU A 1 90 ? -2.924 -11.715 13.117 1.00 93.44 90 LEU A CA 1
ATOM 703 C C . LEU A 1 90 ? -1.724 -10.952 13.700 1.00 93.44 90 LEU A C 1
ATOM 705 O O . LEU A 1 90 ? -0.864 -10.504 12.940 1.00 93.44 90 LEU A O 1
ATOM 709 N N . GLN A 1 91 ? -1.654 -10.766 15.021 1.00 89.12 91 GLN A N 1
ATOM 710 C CA . GLN A 1 91 ? -0.591 -9.967 15.651 1.00 89.12 91 GLN A CA 1
ATOM 711 C C . GLN A 1 91 ? 0.754 -10.704 15.686 1.00 89.12 91 GLN A C 1
ATOM 713 O O . GLN A 1 91 ? 1.813 -10.079 15.646 1.00 89.12 91 GLN A O 1
ATOM 718 N N . GLU A 1 92 ? 0.716 -12.029 15.685 1.00 90.56 92 GLU A N 1
ATOM 719 C CA . GLU A 1 92 ? 1.863 -12.926 15.630 1.00 90.56 92 GLU A CA 1
ATOM 720 C C . GLU A 1 92 ? 2.403 -13.047 14.196 1.00 90.56 92 GLU A C 1
ATOM 722 O O . GLU A 1 92 ? 3.559 -13.423 13.975 1.00 90.56 92 GLU A O 1
ATOM 727 N N . ALA A 1 93 ? 1.593 -12.685 13.196 1.00 89.56 93 ALA A N 1
ATOM 728 C CA . ALA A 1 93 ? 1.985 -12.736 11.801 1.00 89.56 93 ALA A CA 1
ATOM 729 C C . ALA A 1 93 ? 3.048 -11.674 11.474 1.00 89.56 93 ALA A C 1
ATOM 731 O O . ALA A 1 93 ? 2.822 -10.463 11.520 1.00 89.56 93 ALA A O 1
ATOM 732 N N . SER A 1 94 ? 4.211 -12.138 11.016 1.00 84.75 94 SER A N 1
ATOM 733 C CA . SER A 1 94 ? 5.373 -11.293 10.701 1.00 84.75 94 SER A CA 1
ATOM 734 C C . SER A 1 94 ? 5.107 -10.207 9.647 1.00 84.75 94 SER A C 1
ATOM 736 O O . SER A 1 94 ? 5.787 -9.169 9.658 1.00 84.75 94 SER A O 1
ATOM 738 N N . THR A 1 95 ? 4.135 -10.452 8.759 1.00 88.94 95 THR A N 1
ATOM 739 C CA . THR A 1 95 ? 3.786 -9.605 7.607 1.00 88.94 95 THR A CA 1
ATOM 740 C C . THR A 1 95 ? 2.356 -9.079 7.683 1.00 88.94 95 THR A C 1
ATOM 742 O O . THR A 1 95 ? 2.163 -7.869 7.589 1.00 88.94 95 THR A O 1
ATOM 745 N N . ALA A 1 96 ? 1.366 -9.958 7.874 1.00 88.12 96 ALA A N 1
ATOM 746 C CA . ALA A 1 96 ? -0.048 -9.585 7.809 1.00 88.12 96 ALA A CA 1
ATOM 747 C C . ALA A 1 96 ? -0.442 -8.587 8.910 1.00 88.12 96 ALA A C 1
ATOM 749 O O . ALA A 1 96 ? -1.066 -7.574 8.610 1.00 88.12 96 ALA A O 1
ATOM 750 N N . GLY A 1 97 ? 0.034 -8.774 10.148 1.00 90.00 97 GLY A N 1
ATOM 751 C CA . GLY A 1 97 ? -0.231 -7.838 11.247 1.00 90.00 97 GLY A CA 1
ATOM 752 C C . GLY A 1 97 ? 0.366 -6.440 11.052 1.00 90.00 97 GLY A C 1
ATOM 753 O O . GLY A 1 97 ? -0.020 -5.499 11.739 1.00 90.00 97 GLY A O 1
ATOM 754 N N . LYS A 1 98 ? 1.289 -6.276 10.094 1.00 92.69 98 LYS A N 1
ATOM 755 C CA . LYS A 1 98 ? 1.920 -4.992 9.745 1.00 92.69 98 LYS A CA 1
ATOM 756 C C . LYS A 1 98 ? 1.304 -4.337 8.510 1.00 92.69 98 LYS A C 1
ATOM 758 O O . LYS A 1 98 ? 1.798 -3.295 8.072 1.00 92.69 98 LYS A O 1
ATOM 763 N N . ALA A 1 99 ? 0.282 -4.948 7.914 1.00 95.81 99 ALA A N 1
ATOM 764 C CA . ALA A 1 99 ? -0.410 -4.367 6.778 1.00 95.81 99 ALA A CA 1
ATOM 765 C C . ALA A 1 99 ? -1.063 -3.031 7.175 1.00 95.81 99 ALA A C 1
ATOM 767 O O . ALA A 1 99 ? -1.615 -2.883 8.267 1.00 95.81 99 ALA A O 1
ATOM 768 N N . ILE A 1 100 ? -0.961 -2.043 6.279 1.00 98.06 100 ILE A N 1
ATOM 769 C CA . ILE A 1 100 ? -1.568 -0.718 6.465 1.00 98.06 100 ILE A CA 1
ATOM 770 C C . ILE A 1 100 ? -3.088 -0.901 6.545 1.00 98.06 100 ILE A C 1
ATOM 772 O O . ILE A 1 100 ? -3.651 -1.658 5.759 1.00 98.06 100 ILE A O 1
ATOM 776 N N . GLY A 1 101 ? -3.740 -0.227 7.487 1.00 97.75 101 GLY A N 1
ATOM 777 C CA . GLY A 1 101 ? -5.147 -0.456 7.814 1.00 97.75 101 GLY A CA 1
ATOM 778 C C . GLY A 1 101 ? -5.267 -1.385 9.016 1.00 97.75 101 GLY A C 1
ATOM 779 O O . GLY A 1 101 ? -5.607 -0.922 10.099 1.00 97.75 101 GLY A O 1
ATOM 780 N N . TYR A 1 102 ? -4.886 -2.656 8.867 1.00 98.12 102 TYR A N 1
ATOM 781 C CA . TYR A 1 102 ? -4.966 -3.656 9.941 1.00 98.12 102 TYR A CA 1
ATOM 782 C C . TYR A 1 102 ? -4.149 -3.287 11.181 1.00 98.12 102 TYR A C 1
ATOM 784 O O . TYR A 1 102 ? -4.640 -3.397 12.301 1.00 98.12 102 TYR A O 1
ATOM 792 N N . ALA A 1 103 ? -2.916 -2.805 11.003 1.00 97.38 103 ALA A N 1
ATOM 793 C CA . ALA A 1 103 ? -2.085 -2.387 12.132 1.00 97.38 103 ALA A CA 1
ATOM 794 C C . ALA A 1 103 ? -2.715 -1.211 12.904 1.00 97.38 103 ALA A C 1
ATOM 796 O O . ALA A 1 103 ? -2.648 -1.166 14.130 1.00 97.38 103 ALA A O 1
ATOM 797 N N . GLN A 1 104 ? -3.346 -0.271 12.195 1.00 98.50 104 GLN A N 1
ATOM 798 C CA . GLN A 1 104 ? -4.020 0.885 12.791 1.00 98.50 104 GLN A CA 1
ATOM 799 C C . GLN A 1 104 ? -5.328 0.473 13.480 1.00 98.50 104 GLN A C 1
ATOM 801 O O . GLN A 1 104 ? -5.556 0.856 14.624 1.00 98.50 104 GLN A O 1
ATOM 806 N N . ALA A 1 105 ? -6.142 -0.363 12.833 1.00 98.31 105 ALA A N 1
ATOM 807 C CA . ALA A 1 105 ? -7.371 -0.904 13.407 1.00 98.31 105 ALA A CA 1
ATOM 808 C C . ALA A 1 105 ? -7.094 -1.754 14.661 1.00 98.31 105 ALA A C 1
ATOM 810 O O . ALA A 1 105 ? -7.798 -1.624 15.658 1.00 98.31 105 ALA A O 1
ATOM 811 N N . ALA A 1 106 ? -6.022 -2.554 14.675 1.00 97.69 106 ALA A N 1
ATOM 812 C CA . ALA A 1 106 ? -5.621 -3.322 15.854 1.00 97.69 106 ALA A CA 1
ATOM 813 C C . ALA A 1 106 ? -5.231 -2.418 17.037 1.00 97.69 106 ALA A C 1
ATOM 815 O O . ALA A 1 106 ? -5.575 -2.714 18.180 1.00 97.69 106 ALA A O 1
ATOM 816 N N . ARG A 1 107 ? -4.546 -1.296 16.780 1.00 97.94 107 ARG A N 1
ATOM 817 C CA . ARG A 1 107 ? -4.224 -0.300 17.816 1.00 97.94 107 ARG A CA 1
ATOM 818 C C . ARG A 1 107 ? -5.471 0.410 18.342 1.00 97.94 107 ARG A C 1
ATOM 820 O O . ARG A 1 107 ? -5.593 0.582 19.553 1.00 97.94 107 ARG A O 1
ATOM 827 N N . GLN A 1 108 ? -6.414 0.743 17.458 1.00 98.38 108 GLN A N 1
ATOM 828 C CA . GLN A 1 108 ? -7.722 1.281 17.840 1.00 98.38 108 GLN A CA 1
ATOM 829 C C . GLN A 1 108 ? -8.485 0.296 18.740 1.00 98.38 108 GLN A C 1
ATOM 831 O O . GLN A 1 108 ? -8.981 0.694 19.790 1.00 98.38 108 GLN A O 1
ATOM 836 N N . LEU A 1 109 ? -8.529 -0.993 18.383 1.00 98.00 109 LEU A N 1
ATOM 837 C CA . LEU A 1 109 ? -9.183 -2.042 19.181 1.00 98.00 109 LEU A CA 1
ATOM 838 C C . LEU A 1 109 ? -8.580 -2.191 20.585 1.00 98.00 109 LEU A C 1
ATOM 840 O O . LEU A 1 109 ? -9.297 -2.505 21.531 1.00 98.00 109 LEU A O 1
ATOM 844 N N . ARG A 1 110 ? -7.275 -1.937 20.737 1.00 96.88 110 ARG A N 1
ATOM 845 C CA . ARG A 1 110 ? -6.590 -1.932 22.041 1.00 96.88 110 ARG A CA 1
ATOM 846 C C . ARG A 1 110 ? -6.729 -0.615 22.812 1.00 96.88 110 ARG A C 1
ATOM 848 O O . ARG A 1 110 ? -6.199 -0.510 23.914 1.00 96.88 110 ARG A O 1
ATOM 855 N N . GLY A 1 111 ? -7.415 0.384 22.256 1.00 98.00 111 GLY A N 1
ATOM 856 C CA . GLY A 1 111 ? -7.573 1.702 22.873 1.00 98.00 111 GLY A CA 1
ATOM 857 C C . GLY A 1 111 ? -6.297 2.551 22.878 1.00 98.00 111 GLY A C 1
ATOM 858 O O . GLY A 1 111 ? -6.206 3.508 23.640 1.00 98.00 111 GLY A O 1
ATOM 859 N N . GLU A 1 112 ? -5.302 2.220 22.048 1.00 98.25 112 GLU A N 1
ATOM 860 C CA . GLU A 1 112 ? -4.031 2.961 21.956 1.00 98.25 112 GLU A CA 1
ATOM 861 C C . GLU A 1 112 ? -4.133 4.232 21.100 1.00 98.25 112 GLU A C 1
ATOM 8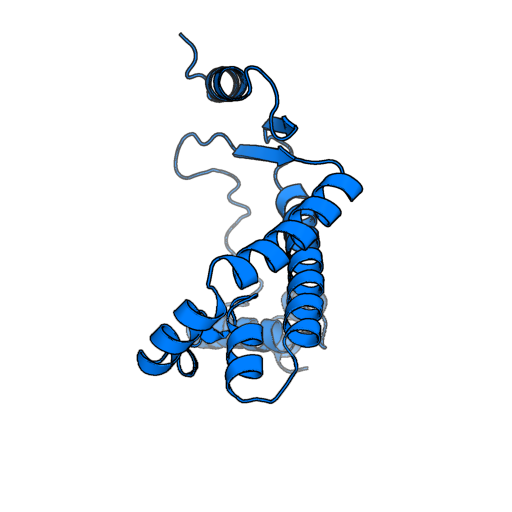63 O O . GLU A 1 112 ? -3.239 5.078 21.126 1.00 98.25 112 GLU A O 1
ATOM 868 N N . CYS A 1 113 ? -5.182 4.334 20.288 1.00 98.31 113 CYS A N 1
ATOM 869 C CA . CYS A 1 113 ? -5.523 5.514 19.509 1.00 98.31 113 CYS A CA 1
ATOM 870 C C . CYS A 1 113 ? -7.035 5.579 19.281 1.00 98.31 113 CYS A C 1
ATOM 872 O O . CYS A 1 113 ? -7.748 4.576 19.349 1.00 98.31 113 CYS A O 1
ATOM 874 N N . THR A 1 114 ? -7.520 6.779 18.996 1.00 98.75 114 THR A N 1
ATOM 875 C CA . THR A 1 114 ? -8.887 7.008 18.533 1.00 98.75 114 THR A CA 1
ATOM 876 C C . THR A 1 114 ? -9.059 6.548 17.085 1.00 98.75 114 THR A C 1
ATOM 878 O O . THR A 1 114 ? -8.095 6.418 16.328 1.00 98.75 114 THR A O 1
ATOM 881 N N . GLU A 1 115 ? -10.310 6.360 16.664 1.00 98.50 115 GLU A N 1
ATOM 882 C CA . GLU A 1 115 ? -10.641 6.060 15.267 1.00 98.50 115 GLU A CA 1
ATOM 883 C C . GLU A 1 115 ? -10.099 7.117 14.296 1.00 98.50 115 GLU A C 1
ATOM 885 O O . GLU A 1 115 ? -9.483 6.784 13.284 1.00 98.50 115 GLU A O 1
ATOM 890 N N . ALA A 1 116 ? -10.261 8.398 14.633 1.00 98.62 116 ALA A N 1
ATOM 891 C CA . ALA A 1 116 ? -9.790 9.499 13.801 1.00 98.62 116 ALA A CA 1
ATOM 892 C C . ALA A 1 116 ? -8.262 9.469 13.619 1.00 98.62 116 ALA A C 1
ATOM 894 O O . ALA A 1 116 ? -7.762 9.684 12.513 1.00 98.62 116 ALA A O 1
ATOM 895 N N . GLU A 1 117 ? -7.513 9.160 14.680 1.00 98.75 117 GLU A N 1
ATOM 896 C CA . GLU A 1 117 ? -6.055 9.014 14.620 1.00 98.75 117 GLU A CA 1
ATOM 897 C C . GLU A 1 117 ? -5.639 7.792 13.792 1.00 98.75 117 GLU A C 1
ATOM 899 O O . GLU A 1 117 ? -4.726 7.891 12.970 1.00 98.75 117 GLU A O 1
ATOM 904 N N . ALA A 1 118 ? -6.328 6.660 13.964 1.00 98.69 118 ALA A N 1
ATOM 905 C CA . ALA A 1 118 ? -6.077 5.436 13.208 1.00 98.69 118 ALA A CA 1
ATOM 906 C C . ALA A 1 118 ? -6.291 5.647 11.697 1.00 98.69 118 ALA A C 1
ATOM 908 O O . ALA A 1 118 ? -5.421 5.295 10.893 1.00 98.69 118 ALA A O 1
ATOM 909 N N . ILE A 1 119 ? -7.401 6.290 11.316 1.00 98.81 119 ILE A N 1
ATOM 910 C CA . ILE A 1 119 ? -7.717 6.656 9.928 1.00 98.81 119 ILE A CA 1
ATOM 911 C C . ILE A 1 119 ? -6.656 7.613 9.373 1.00 98.81 119 ILE A C 1
ATOM 913 O O . ILE A 1 119 ? -6.094 7.354 8.306 1.00 98.81 119 ILE A O 1
ATOM 917 N N . ALA A 1 120 ? -6.326 8.689 10.094 1.00 98.75 120 ALA A N 1
ATOM 918 C CA . ALA A 1 120 ? -5.348 9.678 9.636 1.00 98.75 120 ALA A CA 1
ATOM 919 C C . ALA A 1 120 ? -3.955 9.060 9.412 1.00 98.75 120 ALA A C 1
ATOM 921 O O . ALA A 1 120 ? -3.267 9.367 8.428 1.00 98.75 120 ALA A O 1
ATOM 922 N N . GLU A 1 121 ? -3.538 8.151 10.296 1.00 98.75 121 GLU A N 1
ATOM 923 C CA . GLU A 1 121 ? -2.288 7.412 10.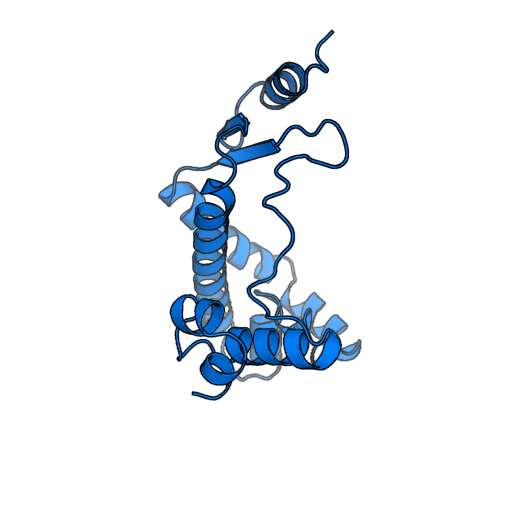151 1.00 98.75 121 GLU A CA 1
ATOM 924 C C . GLU A 1 121 ? -2.324 6.465 8.942 1.00 98.75 121 GLU A C 1
ATOM 926 O O . GLU A 1 121 ? -1.387 6.459 8.134 1.00 98.75 121 GLU A O 1
ATOM 931 N N . ALA A 1 122 ? -3.408 5.703 8.770 1.00 98.69 122 ALA A N 1
ATOM 932 C CA . ALA A 1 122 ? -3.574 4.787 7.645 1.00 98.69 122 ALA A CA 1
ATOM 933 C C . ALA A 1 122 ? -3.560 5.529 6.300 1.00 98.69 122 ALA A C 1
ATOM 935 O O . ALA A 1 122 ? -2.871 5.100 5.369 1.00 98.69 122 ALA A O 1
ATOM 936 N N . GLN A 1 123 ? -4.220 6.684 6.205 1.00 98.75 123 GLN A N 1
ATOM 937 C CA . GLN A 1 123 ? -4.167 7.557 5.031 1.00 98.75 123 GLN A CA 1
ATOM 938 C C . GLN A 1 123 ? -2.730 8.014 4.732 1.00 98.75 123 GLN A C 1
ATOM 940 O O . GLN A 1 123 ? -2.222 7.847 3.619 1.00 98.75 123 GLN A O 1
ATOM 945 N N . LEU A 1 124 ? -2.009 8.521 5.741 1.00 98.62 124 LEU A N 1
ATOM 946 C CA . LEU A 1 124 ? -0.615 8.944 5.586 1.00 98.62 124 LEU A CA 1
ATOM 947 C C . LEU A 1 124 ? 0.288 7.808 5.089 1.00 98.62 124 LEU A C 1
ATOM 949 O O . LEU A 1 124 ? 1.116 8.012 4.192 1.00 98.62 124 LEU A O 1
ATOM 953 N N . LEU A 1 125 ? 0.161 6.621 5.681 1.00 98.50 125 LEU A N 1
ATOM 954 C CA . LEU A 1 125 ? 0.945 5.449 5.303 1.00 98.50 125 LEU A CA 1
ATOM 955 C C . LEU A 1 125 ? 0.602 4.973 3.892 1.00 98.50 125 LEU A C 1
ATOM 957 O O . LEU A 1 125 ? 1.521 4.665 3.128 1.00 98.50 125 LEU A O 1
ATOM 961 N N . THR A 1 126 ? -0.677 5.000 3.523 1.00 98.25 126 THR A N 1
ATOM 962 C CA . THR A 1 126 ? -1.164 4.649 2.185 1.00 98.25 126 THR A CA 1
ATOM 963 C C . THR A 1 126 ? -0.598 5.597 1.131 1.00 98.25 126 THR A C 1
ATOM 965 O O . THR A 1 126 ? -0.001 5.138 0.157 1.00 98.25 126 THR A O 1
ATOM 968 N N . ARG A 1 127 ? -0.619 6.918 1.361 1.00 97.88 127 ARG A N 1
ATOM 969 C CA . ARG A 1 127 ? 0.022 7.903 0.466 1.00 97.88 127 ARG A CA 1
ATOM 970 C C . ARG A 1 127 ? 1.530 7.674 0.338 1.00 97.88 127 ARG A C 1
ATOM 972 O O . ARG A 1 127 ? 2.093 7.729 -0.758 1.00 97.88 127 ARG A O 1
ATOM 979 N N . LYS A 1 128 ? 2.218 7.389 1.453 1.00 97.38 128 LYS A N 1
ATOM 980 C CA . LYS A 1 128 ? 3.657 7.061 1.440 1.00 97.38 128 LYS A CA 1
ATOM 981 C C . LYS A 1 128 ? 3.933 5.780 0.650 1.00 97.38 128 LYS A C 1
ATOM 983 O O . LYS A 1 128 ? 4.956 5.724 -0.033 1.00 97.38 128 LYS A O 1
ATOM 988 N N . TYR A 1 129 ? 3.067 4.775 0.759 1.00 96.44 129 TYR A N 1
ATOM 989 C CA . TYR A 1 129 ? 3.165 3.515 0.029 1.00 96.44 129 TYR A CA 1
ATOM 990 C C . TYR A 1 129 ? 2.927 3.714 -1.470 1.00 96.44 129 TYR A C 1
ATOM 992 O O . TYR A 1 129 ? 3.809 3.362 -2.249 1.00 96.44 129 TYR A O 1
ATOM 1000 N N . ALA A 1 130 ? 1.853 4.403 -1.857 1.00 95.44 130 ALA A N 1
ATOM 1001 C CA . ALA A 1 130 ? 1.555 4.738 -3.249 1.00 95.44 130 ALA A CA 1
ATOM 1002 C C . ALA A 1 130 ? 2.706 5.505 -3.917 1.00 95.44 130 ALA A C 1
ATOM 1004 O O . ALA A 1 130 ? 3.156 5.149 -5.002 1.00 95.44 130 ALA A O 1
ATOM 1005 N N . ARG A 1 131 ? 3.296 6.495 -3.233 1.00 94.38 131 ARG A N 1
ATOM 1006 C CA . ARG A 1 131 ? 4.483 7.207 -3.740 1.00 94.38 131 ARG A CA 1
ATOM 1007 C C . ARG A 1 131 ? 5.671 6.270 -3.998 1.00 94.38 131 ARG A C 1
ATOM 1009 O O . ARG A 1 131 ? 6.390 6.456 -4.978 1.00 94.38 131 ARG A O 1
ATOM 1016 N N . ARG A 1 132 ? 5.904 5.284 -3.122 1.00 94.31 132 ARG A N 1
ATOM 1017 C CA . ARG A 1 132 ? 6.961 4.279 -3.332 1.00 94.31 132 ARG A CA 1
ATOM 1018 C C . ARG A 1 132 ? 6.644 3.384 -4.526 1.00 94.31 132 ARG A C 1
ATOM 1020 O O . ARG A 1 132 ? 7.556 3.114 -5.295 1.00 94.31 132 ARG A O 1
ATOM 1027 N N . GLN A 1 133 ? 5.385 2.977 -4.695 1.00 93.94 133 GLN A N 1
ATOM 1028 C CA . GLN A 1 133 ? 4.945 2.200 -5.856 1.00 93.94 133 GLN A CA 1
ATOM 1029 C C . GLN A 1 133 ? 5.172 2.972 -7.156 1.00 93.94 133 GLN A C 1
ATOM 1031 O O . GLN A 1 133 ? 5.862 2.467 -8.032 1.00 93.94 133 GLN A O 1
ATOM 1036 N N . VAL A 1 134 ? 4.717 4.227 -7.240 1.00 91.44 134 VAL A N 1
ATOM 1037 C CA . VAL A 1 134 ? 4.940 5.097 -8.410 1.00 91.44 134 VAL A CA 1
ATOM 1038 C C . VAL A 1 134 ? 6.427 5.211 -8.736 1.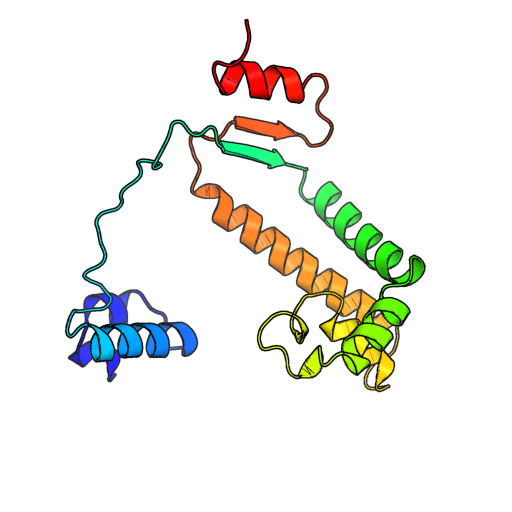00 91.44 134 VAL A C 1
ATOM 1040 O O . VAL A 1 134 ? 6.824 5.052 -9.885 1.00 91.44 134 VAL A O 1
ATOM 1043 N N . SER A 1 135 ? 7.273 5.443 -7.728 1.00 89.94 135 SER A N 1
ATOM 1044 C CA . SER A 1 135 ? 8.719 5.524 -7.946 1.00 89.94 135 SER A CA 1
ATOM 1045 C C . SER A 1 135 ? 9.329 4.194 -8.390 1.00 89.94 135 SER A C 1
ATOM 1047 O O . SER A 1 135 ? 10.285 4.208 -9.156 1.00 89.94 135 SER A O 1
ATOM 1049 N N . TRP A 1 136 ? 8.812 3.064 -7.906 1.00 88.81 136 TRP A N 1
ATOM 1050 C CA . TRP A 1 136 ? 9.293 1.731 -8.267 1.00 88.81 136 TRP A CA 1
ATOM 1051 C C . TRP A 1 136 ? 8.870 1.340 -9.688 1.00 88.81 136 TRP A C 1
ATOM 1053 O O . TRP A 1 136 ? 9.682 0.795 -10.429 1.00 88.81 136 TRP A O 1
ATOM 1063 N N . PHE A 1 137 ? 7.649 1.691 -10.106 1.00 90.56 137 PHE A N 1
ATOM 1064 C CA . PHE A 1 137 ? 7.135 1.430 -11.456 1.00 90.56 137 PHE A CA 1
ATOM 1065 C C . PHE A 1 137 ? 7.863 2.205 -12.561 1.00 90.56 137 PHE A C 1
ATOM 1067 O O . PHE A 1 137 ? 7.756 1.834 -13.725 1.00 90.56 137 PHE A O 1
ATOM 1074 N N . ARG A 1 138 ? 8.652 3.236 -12.222 1.00 87.12 138 ARG A N 1
ATOM 1075 C CA . ARG A 1 138 ? 9.507 3.951 -13.189 1.00 87.12 138 ARG A CA 1
ATOM 1076 C C . ARG A 1 138 ? 10.527 3.059 -13.887 1.00 87.12 138 ARG A C 1
ATOM 1078 O O . ARG A 1 138 ? 11.027 3.459 -14.915 1.00 87.12 138 ARG A O 1
ATOM 1085 N N . ARG A 1 139 ? 10.823 1.874 -13.352 1.00 87.62 139 ARG A N 1
ATOM 1086 C CA . ARG A 1 139 ? 11.728 0.915 -13.996 1.00 87.62 139 ARG A CA 1
ATOM 1087 C C . ARG A 1 139 ? 11.148 0.242 -15.244 1.00 87.62 139 ARG A C 1
ATOM 1089 O O . ARG A 1 139 ? 11.869 -0.466 -15.930 1.00 87.62 139 ARG A O 1
ATOM 1096 N N . TYR A 1 140 ? 9.839 0.356 -15.468 1.00 90.62 140 TYR A N 1
ATOM 1097 C CA . TYR A 1 140 ? 9.169 -0.250 -16.613 1.00 90.62 140 TYR A CA 1
ATOM 1098 C C . TYR A 1 140 ? 8.965 0.798 -17.703 1.00 90.62 140 TYR A C 1
ATOM 1100 O O . TYR A 1 140 ? 7.859 1.304 -17.899 1.00 90.62 140 TYR A O 1
ATOM 1108 N N . ASP A 1 141 ? 10.048 1.137 -18.397 1.00 86.38 141 ASP A N 1
ATOM 1109 C CA . ASP A 1 141 ? 10.031 2.153 -19.454 1.00 86.38 141 ASP A CA 1
ATOM 1110 C C . ASP A 1 141 ? 9.212 1.709 -20.673 1.00 86.38 141 ASP A C 1
ATOM 1112 O O . ASP A 1 141 ? 8.534 2.525 -21.292 1.00 86.38 141 ASP A O 1
ATOM 1116 N N . ALA A 1 142 ? 9.192 0.403 -20.960 1.00 90.19 142 ALA A N 1
ATOM 1117 C CA . ALA A 1 142 ? 8.432 -0.190 -22.061 1.00 90.19 142 ALA A CA 1
ATOM 1118 C C . ALA A 1 142 ? 6.959 -0.501 -21.723 1.00 90.19 142 ALA A C 1
ATOM 1120 O O . ALA A 1 142 ? 6.259 -1.088 -22.545 1.00 90.19 142 ALA A O 1
ATOM 1121 N N . ALA A 1 143 ? 6.479 -0.174 -20.519 1.00 94.06 143 ALA A N 1
ATOM 1122 C CA . ALA A 1 143 ? 5.102 -0.480 -20.139 1.00 94.06 143 ALA A CA 1
ATOM 1123 C C . ALA A 1 143 ? 4.085 0.406 -20.868 1.00 94.06 143 ALA A C 1
ATOM 1125 O O . ALA A 1 143 ? 4.277 1.617 -21.000 1.00 94.06 143 ALA A O 1
ATOM 1126 N N . LEU A 1 144 ? 2.942 -0.176 -21.233 1.00 95.31 144 LEU A N 1
ATOM 1127 C CA . LEU A 1 144 ? 1.775 0.595 -21.649 1.00 95.31 144 LEU A CA 1
ATOM 1128 C C . LEU A 1 144 ? 1.231 1.371 -20.445 1.00 95.31 144 LEU A C 1
ATOM 1130 O O . LEU A 1 144 ? 0.868 0.772 -19.434 1.00 95.31 144 LEU A O 1
ATOM 1134 N N . ARG A 1 145 ? 1.147 2.698 -20.554 1.00 94.50 145 ARG A N 1
ATOM 1135 C CA . ARG A 1 145 ? 0.566 3.568 -19.522 1.00 94.50 145 ARG A CA 1
ATOM 1136 C C . ARG A 1 145 ? -0.840 3.992 -19.922 1.00 94.50 145 ARG A C 1
ATOM 1138 O O . ARG A 1 145 ? -1.029 4.506 -21.024 1.00 94.50 145 ARG A O 1
ATOM 1145 N N . LEU A 1 146 ? -1.802 3.781 -19.028 1.00 94.88 146 LEU A N 1
ATOM 1146 C CA . LEU A 1 146 ? -3.219 4.081 -19.242 1.00 94.88 146 LEU A CA 1
ATOM 1147 C C . LEU A 1 146 ? -3.763 4.905 -18.070 1.00 94.88 146 LEU A C 1
ATOM 1149 O O . LEU A 1 146 ? -3.584 4.499 -16.918 1.00 94.88 146 LEU A O 1
ATOM 1153 N N . PRO A 1 147 ? -4.455 6.031 -18.304 1.00 92.81 147 PRO A N 1
ATOM 1154 C CA . PRO A 1 147 ? -5.256 6.669 -17.273 1.00 92.81 147 PRO A CA 1
ATOM 1155 C C . PRO A 1 147 ? -6.292 5.709 -16.670 1.00 92.81 147 PRO A C 1
ATOM 1157 O O . PRO A 1 147 ? -6.905 4.884 -17.348 1.00 92.81 147 PRO A O 1
ATOM 1160 N N . ALA A 1 148 ? -6.521 5.810 -15.366 1.00 90.69 148 ALA A N 1
ATOM 1161 C CA . ALA A 1 148 ? -7.541 5.015 -14.706 1.00 90.69 148 ALA A CA 1
ATOM 1162 C C . ALA A 1 148 ? -8.931 5.397 -15.223 1.00 90.69 148 ALA A C 1
ATOM 1164 O O . ALA A 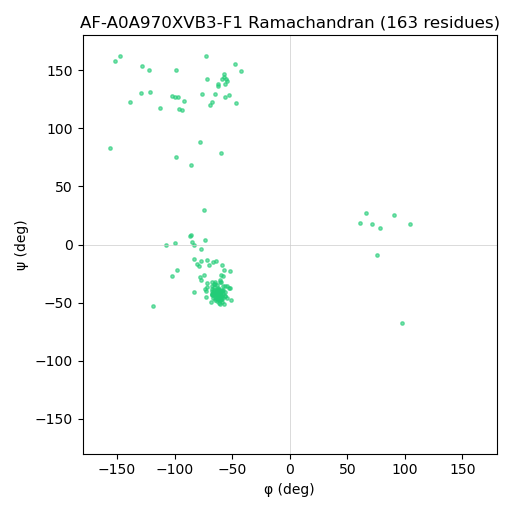1 148 ? -9.306 6.566 -15.200 1.00 90.69 148 ALA A O 1
ATOM 1165 N N . GLY A 1 149 ? -9.707 4.391 -15.627 1.00 88.06 149 GLY A N 1
ATOM 1166 C CA . GLY A 1 149 ? -11.026 4.608 -16.224 1.00 88.06 149 GLY A CA 1
ATOM 1167 C C . GLY A 1 149 ? -10.977 5.036 -17.691 1.00 88.06 149 GLY A C 1
ATOM 1168 O O . GLY A 1 149 ? -11.994 5.490 -18.207 1.00 88.06 149 GLY A O 1
ATOM 1169 N N . GLU A 1 150 ? -9.828 4.901 -18.362 1.00 86.44 150 GLU A N 1
ATOM 1170 C CA . GLU A 1 150 ? -9.711 5.195 -19.787 1.00 86.44 150 GLU A CA 1
ATOM 1171 C C . GLU A 1 150 ? -10.716 4.371 -20.623 1.00 86.44 150 GLU A C 1
ATOM 1173 O O . GLU A 1 150 ? -10.744 3.136 -20.518 1.00 86.44 150 GLU A O 1
ATOM 1178 N N . PRO A 1 151 ? -11.534 5.028 -21.471 1.00 86.06 151 PRO A N 1
ATOM 1179 C CA . PRO A 1 151 ? -12.391 4.338 -22.429 1.00 86.06 151 PRO A CA 1
ATOM 1180 C C . PRO A 1 151 ? -11.571 3.426 -23.344 1.00 86.06 151 PRO A C 1
ATOM 1182 O O . PRO A 1 151 ? -10.507 3.814 -23.815 1.00 86.06 151 PRO A O 1
ATOM 1185 N N . LEU A 1 152 ? -12.071 2.217 -23.609 1.00 84.62 152 LEU A N 1
ATOM 1186 C CA . LEU A 1 152 ? -11.380 1.196 -24.414 1.00 84.62 152 LEU A CA 1
ATOM 1187 C C . LEU A 1 152 ? -10.021 0.745 -23.840 1.00 84.62 152 LEU A C 1
ATOM 1189 O O . LEU A 1 152 ? -9.231 0.116 -24.540 1.00 84.62 152 LEU A O 1
ATOM 1193 N N . GLY A 1 153 ? -9.745 0.992 -22.552 1.00 88.94 153 GLY A N 1
ATOM 1194 C CA . GLY A 1 153 ? -8.489 0.570 -21.925 1.00 88.94 153 GLY A CA 1
ATOM 1195 C C . GLY A 1 153 ? -8.211 -0.930 -22.081 1.00 88.94 153 GLY A C 1
ATOM 1196 O O . GLY A 1 153 ? -7.071 -1.320 -22.307 1.00 88.94 153 GLY A O 1
ATOM 1197 N N . ALA A 1 154 ? -9.248 -1.773 -22.040 1.00 88.81 154 ALA A N 1
ATOM 1198 C CA . ALA A 1 154 ? -9.110 -3.212 -22.264 1.00 88.81 154 ALA A CA 1
ATOM 1199 C C . ALA A 1 154 ? -8.639 -3.552 -23.690 1.00 88.81 154 ALA A C 1
ATOM 1201 O O . ALA A 1 154 ? -7.751 -4.383 -23.850 1.00 88.81 154 ALA A O 1
ATOM 1202 N N . GLU A 1 155 ? -9.183 -2.885 -24.709 1.00 92.81 155 GLU A N 1
ATOM 1203 C CA . GLU A 1 155 ? -8.792 -3.086 -26.112 1.00 92.81 155 GLU A CA 1
ATOM 1204 C C . GLU A 1 155 ? -7.343 -2.658 -26.330 1.00 92.81 155 GLU A C 1
ATOM 1206 O O . GLU A 1 155 ? -6.542 -3.436 -26.839 1.00 92.81 155 GLU A O 1
ATOM 1211 N N . ARG A 1 156 ? -6.955 -1.490 -25.803 1.00 92.69 156 ARG A N 1
ATOM 1212 C CA . ARG A 1 156 ? -5.563 -1.020 -25.863 1.00 92.69 156 ARG A CA 1
ATOM 1213 C C . ARG A 1 156 ? -4.580 -1.995 -25.212 1.00 92.69 156 ARG A C 1
ATOM 1215 O O . ARG A 1 156 ? -3.453 -2.132 -25.685 1.00 92.69 156 ARG A O 1
ATOM 1222 N N . VAL A 1 157 ? -4.980 -2.661 -24.124 1.00 93.25 157 VAL A N 1
ATOM 1223 C CA . VAL A 1 157 ? -4.167 -3.712 -23.490 1.00 93.25 157 VAL A CA 1
ATOM 1224 C C . VAL A 1 157 ? -4.034 -4.929 -24.402 1.00 93.25 157 VAL A C 1
ATOM 1226 O O . VAL A 1 157 ? -2.934 -5.468 -24.510 1.00 93.25 157 VAL A O 1
ATOM 1229 N N . LEU A 1 158 ? -5.119 -5.359 -25.053 1.00 93.19 158 LEU A N 1
ATOM 1230 C CA . LEU A 1 158 ? -5.095 -6.490 -25.983 1.00 93.19 158 LEU A CA 1
ATOM 1231 C C . LEU A 1 158 ? -4.215 -6.192 -27.202 1.00 93.19 158 LEU A C 1
ATOM 1233 O O . LEU A 1 158 ? -3.357 -7.012 -27.526 1.00 93.19 158 LEU A O 1
ATOM 1237 N N . ASP A 1 159 ? -4.355 -5.011 -27.806 1.00 93.12 159 ASP A N 1
ATOM 1238 C CA . ASP A 1 159 ? -3.509 -4.548 -28.912 1.00 93.12 159 ASP A CA 1
ATOM 1239 C C . ASP A 1 159 ? -2.029 -4.556 -28.511 1.00 93.12 159 ASP A C 1
ATOM 1241 O O . ASP A 1 159 ? -1.186 -5.148 -29.185 1.00 93.12 159 ASP A O 1
ATOM 1245 N N . PHE A 1 160 ? -1.709 -3.941 -27.368 1.00 92.94 160 PHE A N 1
ATOM 1246 C CA . PHE A 1 160 ? -0.340 -3.857 -26.859 1.00 92.94 160 PHE A CA 1
ATOM 1247 C C . PHE A 1 160 ? 0.261 -5.228 -26.539 1.00 92.94 160 PHE A C 1
ATOM 1249 O O . PHE A 1 160 ? 1.456 -5.444 -26.729 1.00 92.94 160 PHE A O 1
ATOM 1256 N N . ALA A 1 161 ? -0.560 -6.164 -26.065 1.00 91.62 161 ALA A N 1
ATOM 1257 C CA . ALA A 1 161 ? -0.136 -7.530 -25.802 1.00 91.62 161 ALA A CA 1
ATOM 1258 C C . ALA A 1 161 ? -0.010 -8.387 -27.078 1.00 91.62 161 ALA A C 1
ATOM 1260 O O . ALA A 1 161 ? 0.399 -9.543 -26.975 1.00 91.62 161 ALA A O 1
ATOM 1261 N N . GLY A 1 162 ? -0.360 -7.857 -28.258 1.00 90.00 162 GLY A N 1
ATOM 1262 C CA . GLY A 1 162 ? -0.418 -8.626 -29.505 1.00 90.00 162 GLY A CA 1
ATOM 1263 C C . GLY A 1 162 ? -1.515 -9.694 -29.490 1.00 90.00 162 GLY A C 1
ATOM 1264 O O . GLY A 1 162 ? -1.376 -10.735 -30.128 1.00 90.00 162 GLY A O 1
ATOM 1265 N N . LEU A 1 163 ? -2.569 -9.462 -28.705 1.00 88.69 163 LEU A N 1
ATOM 1266 C CA . LEU A 1 163 ? -3.710 -10.360 -28.513 1.00 88.69 163 LEU A CA 1
ATOM 1267 C C . LEU A 1 163 ? -4.981 -9.854 -29.205 1.00 88.69 163 LEU A C 1
ATOM 1269 O O . LEU A 1 163 ? -6.022 -10.504 -29.109 1.00 88.69 163 LEU A O 1
ATOM 1273 N N . ALA A 1 164 ? -4.912 -8.703 -29.870 1.00 80.25 164 ALA A N 1
ATOM 1274 C CA . ALA A 1 164 ? -5.980 -8.239 -30.736 1.00 80.25 164 ALA A CA 1
ATOM 1275 C C . ALA A 1 164 ? -5.966 -9.016 -32.057 1.00 80.25 164 ALA A C 1
ATOM 1277 O O . ALA A 1 164 ? -4.912 -9.187 -32.674 1.00 80.25 164 ALA A O 1
ATOM 1278 N N . GLY A 1 165 ? -7.135 -9.539 -32.429 1.00 63.22 165 GLY A N 1
ATOM 1279 C CA . GLY A 1 165 ? -7.376 -10.243 -33.689 1.00 63.22 165 GLY A CA 1
ATOM 1280 C C . GLY A 1 165 ? -7.837 -9.307 -34.791 1.00 63.22 165 GLY A C 1
ATOM 1281 O O . GLY A 1 165 ? -8.521 -8.314 -34.461 1.00 63.22 165 GLY 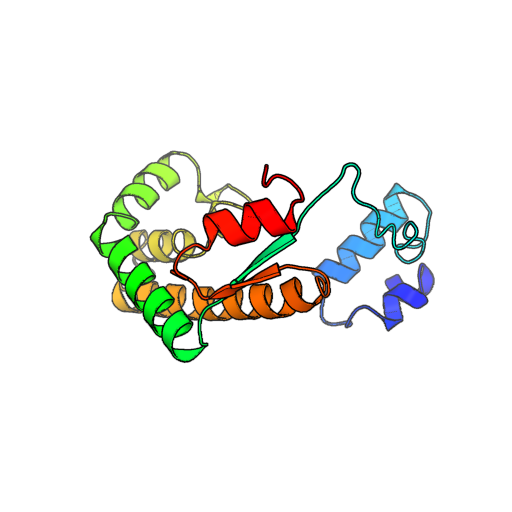A O 1
#

pLDDT: mean 90.99, std 8.7, range [51.84, 98.81]